Protein AF-A0A171AS94-F1 (afdb_monomer_lite)

Foldseek 3Di:
DVVVVVVVVPDPDPVVVVCVVPPDDDPPDDQPPDFDADPVRAGAGPVRHGDDDD

Secondary structure (DSSP, 8-state):
-HHHHHHHHH----HHHHHHHHSPPPP-SPP--S-EE-TT--EE-TTSPBPPP-

pLDDT: mean 85.91, std 6.44, range [68.81, 93.62]

Sequence (54 aa):
LDALGEEIALDDDTSYLDDAVTAPPAPVKEPSTTPQKNKDGVAVDEFGLPQIPA

Organism: Triatoma infestans (NCBI:txid30076)

Structure (mmCIF, N/CA/C/O backbone):
data_AF-A0A171AS94-F1
#
_entry.id   AF-A0A171AS94-F1
#
loop_
_atom_site.group_PDB
_atom_site.id
_atom_site.type_symbol
_atom_site.label_atom_id
_atom_site.label_alt_id
_atom_site.label_comp_id
_atom_site.label_asym_id
_atom_site.label_entity_id
_atom_site.label_seq_id
_atom_site.pdbx_PDB_ins_code
_atom_site.Cartn_x
_atom_site.Cartn_y
_atom_site.Cartn_z
_atom_site.occupancy
_atom_site.B_iso_or_equiv
_atom_site.auth_seq_id
_atom_site.auth_comp_id
_atom_site.auth_asym_id
_atom_site.auth_atom_id
_atom_site.pdbx_PDB_model_num
ATOM 1 N N . LEU A 1 1 ? 0.975 -9.162 -23.071 1.00 78.00 1 LEU A N 1
ATOM 2 C CA . LEU A 1 1 ? 2.098 -8.908 -22.143 1.00 78.00 1 LEU A CA 1
ATOM 3 C C . LEU A 1 1 ? 3.355 -8.553 -22.919 1.00 78.00 1 LEU A C 1
ATOM 5 O O . LEU A 1 1 ? 4.048 -7.654 -22.485 1.00 78.00 1 LEU A O 1
ATOM 9 N N .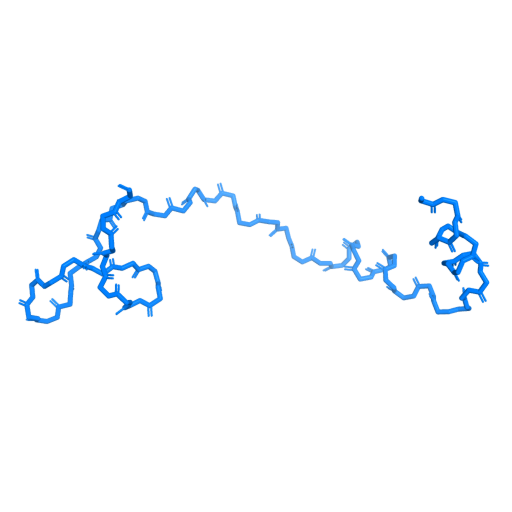 ASP A 1 2 ? 3.573 -9.155 -24.089 1.00 81.94 2 ASP A N 1
ATOM 10 C CA . ASP A 1 2 ? 4.732 -8.877 -24.954 1.00 81.94 2 ASP A CA 1
ATOM 11 C C . ASP A 1 2 ? 4.923 -7.387 -25.282 1.00 81.94 2 ASP A C 1
ATOM 13 O O . ASP A 1 2 ? 5.989 -6.852 -25.018 1.00 81.94 2 ASP A O 1
ATOM 17 N N . ALA A 1 3 ? 3.869 -6.680 -25.708 1.00 84.44 3 ALA A N 1
ATOM 18 C CA . ALA A 1 3 ? 3.948 -5.237 -25.979 1.00 84.44 3 ALA A CA 1
ATOM 19 C C . ALA A 1 3 ? 4.340 -4.383 -24.749 1.00 84.44 3 ALA A C 1
ATOM 21 O O . ALA A 1 3 ? 5.024 -3.379 -24.895 1.00 84.44 3 ALA A O 1
ATOM 22 N N . LEU A 1 4 ? 3.936 -4.795 -23.540 1.00 84.88 4 LEU A N 1
ATOM 23 C CA . LEU A 1 4 ? 4.333 -4.139 -22.284 1.00 84.88 4 LEU A CA 1
ATOM 24 C C . LEU A 1 4 ? 5.783 -4.479 -21.905 1.00 84.88 4 LEU A C 1
ATOM 26 O O . LEU A 1 4 ? 6.487 -3.653 -21.340 1.00 84.88 4 LEU A O 1
ATOM 30 N N . GLY A 1 5 ? 6.240 -5.695 -22.216 1.00 84.38 5 GLY A N 1
ATOM 31 C CA . GLY A 1 5 ? 7.629 -6.094 -21.996 1.00 84.38 5 GLY A CA 1
ATOM 32 C C . GLY A 1 5 ? 8.604 -5.332 -22.893 1.00 84.38 5 GLY A C 1
ATOM 33 O O . GLY A 1 5 ? 9.682 -4.968 -22.439 1.00 84.38 5 GLY A O 1
ATOM 34 N N . GLU A 1 6 ? 8.215 -5.055 -24.140 1.00 86.19 6 GLU A N 1
ATOM 35 C CA . GLU A 1 6 ? 8.998 -4.236 -25.074 1.00 86.19 6 GLU A CA 1
ATOM 36 C C . GLU A 1 6 ? 9.089 -2.769 -24.630 1.00 86.19 6 GLU A C 1
ATOM 38 O O . GLU A 1 6 ? 10.158 -2.174 -24.733 1.00 86.19 6 GLU A O 1
ATOM 43 N N . GLU A 1 7 ? 8.001 -2.206 -24.093 1.00 84.94 7 GLU A N 1
ATOM 44 C CA . GLU A 1 7 ? 7.972 -0.848 -23.532 1.00 84.94 7 GLU A CA 1
ATOM 45 C C . GLU A 1 7 ? 8.910 -0.715 -22.325 1.00 84.94 7 GLU A C 1
ATOM 47 O O . GLU A 1 7 ? 9.754 0.174 -22.307 1.00 84.94 7 GLU A O 1
ATOM 52 N N . ILE A 1 8 ? 8.832 -1.644 -21.367 1.00 86.62 8 ILE A N 1
ATOM 53 C CA . ILE A 1 8 ? 9.701 -1.650 -20.177 1.00 86.62 8 ILE A CA 1
ATOM 54 C C . ILE A 1 8 ? 11.172 -1.879 -20.556 1.00 86.62 8 ILE A C 1
ATOM 56 O O . ILE A 1 8 ? 12.065 -1.342 -19.911 1.00 86.62 8 ILE A O 1
ATOM 60 N N . ALA A 1 9 ? 11.445 -2.675 -21.594 1.00 85.81 9 ALA A N 1
ATOM 61 C CA . ALA A 1 9 ? 12.811 -2.934 -22.053 1.00 85.81 9 ALA A CA 1
ATOM 62 C C . ALA A 1 9 ? 13.445 -1.746 -22.794 1.00 85.81 9 ALA A C 1
ATOM 64 O O . ALA A 1 9 ? 14.670 -1.692 -22.905 1.00 85.81 9 ALA A O 1
ATOM 65 N N . LEU A 1 10 ? 12.626 -0.842 -23.337 1.00 87.44 10 LEU A N 1
ATOM 66 C CA . LEU A 1 10 ? 13.076 0.369 -24.021 1.00 87.44 10 LEU A CA 1
ATOM 67 C C . LEU A 1 10 ? 13.109 1.591 -23.089 1.00 87.44 10 LEU A C 1
ATOM 69 O O . LEU A 1 10 ? 13.566 2.652 -23.508 1.00 87.44 10 LEU A O 1
ATOM 73 N N . ASP A 1 11 ? 12.623 1.452 -21.855 1.00 86.50 11 ASP A N 1
ATOM 74 C CA . ASP A 1 11 ? 12.695 2.497 -20.842 1.00 86.50 11 ASP A CA 1
ATOM 75 C C . ASP A 1 11 ? 14.092 2.532 -20.201 1.00 86.50 11 ASP A C 1
ATOM 77 O O . ASP A 1 11 ? 14.597 1.527 -19.695 1.00 86.50 11 ASP A O 1
ATOM 81 N N . ASP A 1 12 ? 14.722 3.705 -20.231 1.00 88.62 12 ASP A N 1
ATOM 82 C CA . ASP A 1 12 ? 16.025 3.944 -19.605 1.00 88.62 12 ASP A CA 1
ATOM 83 C C . ASP A 1 12 ? 15.889 4.185 -18.088 1.00 88.62 12 ASP A C 1
ATOM 85 O O . ASP A 1 12 ? 16.877 4.097 -17.347 1.00 88.62 12 ASP A O 1
ATOM 89 N N . ASP A 1 13 ? 14.681 4.503 -17.605 1.00 89.94 13 ASP A N 1
ATOM 90 C CA . ASP A 1 13 ? 14.416 4.674 -16.181 1.00 89.94 13 ASP A CA 1
ATOM 91 C C . ASP A 1 13 ? 14.278 3.310 -15.500 1.00 89.94 13 ASP A C 1
ATOM 93 O O . ASP A 1 13 ? 13.285 2.609 -15.649 1.00 89.94 13 ASP A O 1
ATOM 97 N N . THR A 1 14 ? 15.287 2.931 -14.716 1.00 91.38 14 THR A N 1
ATOM 98 C CA . THR A 1 14 ? 15.310 1.672 -13.949 1.00 91.38 14 THR A CA 1
ATOM 99 C C . THR A 1 14 ? 15.113 1.878 -12.448 1.00 91.38 14 THR A C 1
ATOM 101 O O . THR A 1 14 ? 15.212 0.921 -11.676 1.00 91.38 14 THR A O 1
ATOM 104 N N . SER A 1 15 ? 14.790 3.104 -12.018 1.00 91.69 15 SER A N 1
ATOM 105 C CA . SER A 1 15 ? 14.640 3.461 -10.599 1.00 91.69 15 SER A CA 1
ATOM 106 C C . SER A 1 15 ? 13.578 2.629 -9.874 1.00 91.69 15 SER A C 1
ATOM 108 O O . SER A 1 15 ? 13.737 2.325 -8.695 1.00 91.69 15 SER A O 1
ATOM 110 N N . TYR A 1 16 ? 12.561 2.144 -10.593 1.00 89.31 16 TYR A N 1
ATOM 111 C CA . TYR A 1 16 ? 11.531 1.247 -10.064 1.00 89.31 16 TYR A CA 1
ATOM 112 C C . TYR A 1 16 ? 12.089 -0.052 -9.449 1.00 89.31 16 TYR A C 1
ATOM 114 O O . TYR A 1 16 ? 11.460 -0.633 -8.561 1.00 89.31 16 TYR A O 1
ATOM 122 N N . LEU A 1 17 ? 13.255 -0.533 -9.905 1.00 91.31 17 LEU A N 1
ATOM 123 C CA . LEU A 1 17 ? 13.913 -1.716 -9.339 1.00 91.31 17 LEU A CA 1
ATOM 124 C C . LEU A 1 17 ? 14.499 -1.418 -7.960 1.00 91.31 17 LEU A C 1
ATOM 126 O O . LEU A 1 17 ? 14.338 -2.216 -7.035 1.00 91.31 17 LEU A O 1
ATOM 130 N N . ASP A 1 18 ? 15.145 -0.264 -7.816 1.00 92.56 18 ASP A N 1
ATOM 131 C CA . ASP A 1 18 ? 15.697 0.191 -6.543 1.00 92.56 18 ASP A CA 1
ATOM 132 C C . ASP A 1 18 ? 14.578 0.591 -5.572 1.00 92.56 18 ASP A C 1
ATOM 134 O O . ASP A 1 18 ? 14.637 0.265 -4.383 1.00 92.56 18 ASP A O 1
ATOM 138 N N . ASP A 1 19 ? 13.508 1.209 -6.071 1.00 91.38 19 ASP A N 1
ATOM 139 C CA . ASP A 1 19 ? 12.307 1.526 -5.295 1.00 91.38 19 ASP A CA 1
ATOM 140 C C . ASP A 1 19 ? 11.651 0.257 -4.739 1.00 91.38 19 ASP A C 1
ATOM 142 O O . ASP A 1 19 ? 11.254 0.226 -3.576 1.00 91.38 19 ASP A O 1
ATOM 146 N N . ALA A 1 20 ? 11.592 -0.832 -5.513 1.00 90.31 20 ALA A N 1
ATOM 147 C CA . ALA A 1 20 ? 11.054 -2.108 -5.039 1.00 90.31 20 ALA A CA 1
ATOM 148 C C . ALA A 1 20 ? 11.902 -2.736 -3.918 1.00 90.31 20 ALA A C 1
ATOM 150 O O . ALA A 1 20 ? 11.360 -3.392 -3.027 1.00 90.31 20 ALA A O 1
ATOM 151 N N . VAL A 1 21 ? 13.223 -2.538 -3.948 1.00 91.56 21 VAL A N 1
ATOM 152 C CA . VAL A 1 21 ? 14.150 -3.034 -2.916 1.00 91.56 21 VAL A CA 1
ATOM 153 C C . VAL A 1 21 ? 14.117 -2.160 -1.664 1.00 91.56 21 VAL A C 1
ATOM 155 O O . VAL A 1 21 ? 14.221 -2.668 -0.547 1.00 91.56 21 VAL A O 1
ATOM 158 N N . THR A 1 22 ? 13.995 -0.846 -1.839 1.00 93.62 22 THR A N 1
ATOM 159 C CA . THR A 1 22 ? 13.989 0.131 -0.741 1.00 93.62 22 THR A CA 1
ATOM 160 C C . THR A 1 22 ? 12.605 0.344 -0.136 1.00 93.62 22 THR A C 1
ATOM 162 O O . THR A 1 22 ? 12.498 0.922 0.951 1.00 93.62 22 THR A O 1
ATOM 165 N N . ALA A 1 23 ? 11.555 -0.154 -0.794 1.00 92.75 23 ALA A N 1
ATOM 166 C CA . ALA A 1 23 ? 10.197 -0.114 -0.291 1.00 92.75 23 ALA A CA 1
ATOM 167 C C . ALA A 1 23 ? 10.114 -0.732 1.114 1.00 92.75 23 ALA A C 1
ATOM 169 O O . ALA A 1 23 ? 10.723 -1.771 1.397 1.00 92.75 23 ALA A O 1
ATOM 170 N N . PRO A 1 24 ? 9.334 -0.118 2.019 1.00 91.94 24 PRO A N 1
ATOM 171 C CA . PRO A 1 24 ? 9.086 -0.713 3.316 1.00 91.94 24 PRO A CA 1
ATOM 172 C C . PRO A 1 24 ? 8.406 -2.078 3.138 1.00 91.94 24 PRO A C 1
ATOM 174 O O . PRO A 1 24 ? 7.604 -2.260 2.216 1.00 91.94 24 PRO A O 1
ATOM 177 N N . PRO A 1 25 ? 8.688 -3.043 4.029 1.00 88.38 25 PRO A N 1
ATOM 178 C CA . PRO A 1 25 ? 8.044 -4.342 3.968 1.00 88.38 25 PRO A CA 1
ATOM 179 C C . PRO A 1 25 ? 6.528 -4.180 4.070 1.00 88.38 25 PRO A C 1
ATOM 181 O O . PRO A 1 25 ? 6.025 -3.304 4.783 1.00 88.38 25 PRO A O 1
ATOM 184 N N . ALA A 1 26 ? 5.803 -5.062 3.382 1.00 85.88 26 ALA A N 1
ATOM 185 C CA . ALA A 1 26 ? 4.356 -5.117 3.496 1.00 85.88 26 ALA A CA 1
ATOM 186 C C . ALA A 1 26 ? 3.941 -5.243 4.978 1.00 85.88 26 ALA A C 1
ATOM 188 O O . ALA A 1 26 ? 4.635 -5.910 5.759 1.00 85.88 26 ALA A O 1
ATOM 189 N N . PRO A 1 27 ? 2.815 -4.630 5.388 1.00 84.56 27 PRO A N 1
ATOM 190 C CA . PRO A 1 27 ? 2.301 -4.791 6.738 1.00 84.56 27 PRO A CA 1
ATOM 191 C C . PRO A 1 27 ? 2.128 -6.277 7.073 1.00 84.56 27 PRO A C 1
ATOM 193 O O . PRO A 1 27 ? 1.388 -6.992 6.406 1.00 84.56 27 PRO A O 1
ATOM 196 N N . VAL A 1 28 ? 2.817 -6.743 8.118 1.00 86.00 28 VAL A N 1
ATOM 197 C CA . VAL A 1 28 ? 2.742 -8.147 8.572 1.00 86.00 28 VAL A CA 1
ATOM 198 C C . VAL A 1 28 ? 1.424 -8.424 9.303 1.00 86.00 28 VAL A C 1
ATOM 200 O O . VAL A 1 28 ? 0.978 -9.562 9.406 1.00 86.00 28 VAL A O 1
ATOM 203 N N . LYS A 1 29 ? 0.799 -7.375 9.846 1.00 82.38 29 LYS A N 1
ATOM 204 C CA . LYS A 1 29 ? -0.472 -7.482 10.553 1.00 82.38 29 LYS A CA 1
ATOM 205 C C . LYS A 1 29 ? -1.599 -7.634 9.536 1.00 82.38 29 LYS A C 1
ATOM 207 O O . LYS A 1 29 ? -1.731 -6.795 8.649 1.00 82.38 29 LYS A O 1
ATOM 212 N N . GLU A 1 30 ? -2.427 -8.659 9.716 1.00 80.12 30 GLU A N 1
ATOM 213 C CA . GLU A 1 30 ? -3.665 -8.789 8.952 1.00 80.12 30 GLU A CA 1
ATOM 214 C C . GLU A 1 30 ? -4.527 -7.522 9.100 1.00 80.12 30 GLU A C 1
ATOM 216 O O . GLU A 1 30 ? -4.554 -6.920 10.187 1.00 80.12 30 GLU A O 1
ATOM 221 N N . PRO A 1 31 ? -5.231 -7.106 8.031 1.00 72.00 31 PRO A N 1
ATOM 222 C CA . PRO A 1 31 ? -6.214 -6.042 8.133 1.00 72.00 31 PRO A CA 1
ATOM 223 C C . PRO A 1 31 ? -7.179 -6.346 9.282 1.00 72.00 31 PRO A C 1
ATOM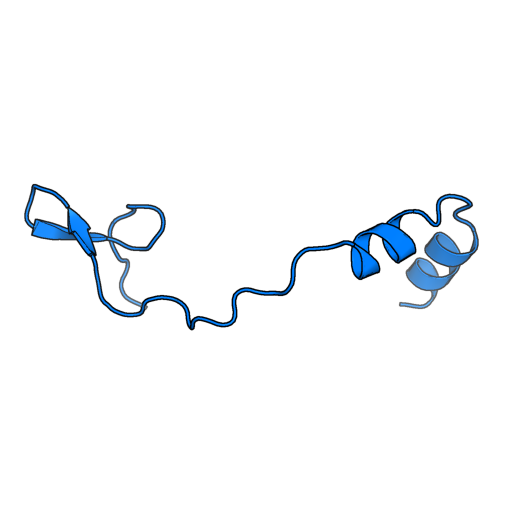 225 O O . PRO A 1 31 ? -7.585 -7.488 9.509 1.00 72.00 31 PRO A O 1
ATOM 228 N N . SER A 1 32 ? -7.491 -5.319 10.064 1.00 70.06 32 SER A N 1
ATOM 229 C CA . SER A 1 32 ? -8.323 -5.467 11.249 1.00 70.06 32 SER A CA 1
ATOM 230 C C . SER A 1 32 ? -9.762 -5.740 10.818 1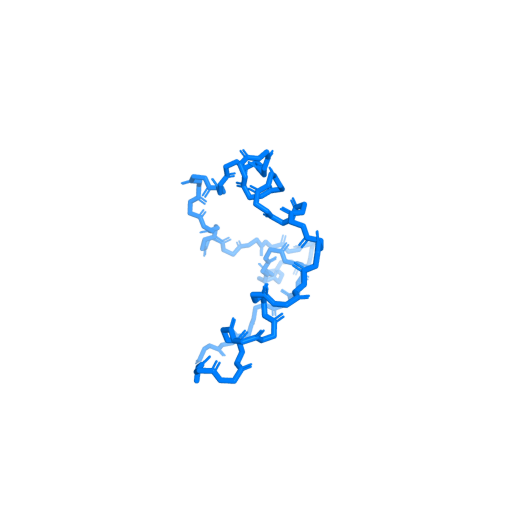.00 70.06 32 SER A C 1
ATOM 232 O O . SER A 1 32 ? -10.529 -4.818 10.582 1.00 70.06 32 SER A O 1
ATOM 234 N N . THR A 1 33 ? -10.179 -7.003 10.832 1.00 68.81 33 THR A N 1
ATOM 235 C CA . THR A 1 33 ? -11.585 -7.374 10.588 1.00 68.81 33 THR A CA 1
ATOM 236 C C . THR A 1 33 ? -12.525 -6.947 11.716 1.00 68.81 33 THR A C 1
ATOM 238 O O . THR A 1 33 ? -13.743 -7.056 11.582 1.00 68.81 33 THR A O 1
ATOM 241 N N . THR A 1 34 ? -11.987 -6.463 12.840 1.00 72.62 34 THR A N 1
ATOM 242 C CA . THR A 1 34 ? -12.790 -5.929 13.936 1.00 72.62 34 THR A CA 1
ATOM 243 C C . THR A 1 34 ? -13.396 -4.581 13.540 1.00 72.62 34 THR A C 1
ATOM 245 O O . THR A 1 34 ? -12.635 -3.625 13.371 1.00 72.62 34 THR A O 1
ATOM 248 N N . PRO A 1 35 ? -14.739 -4.470 13.442 1.00 73.56 35 PRO A N 1
ATOM 249 C CA . PRO A 1 35 ? -15.398 -3.205 13.159 1.00 73.56 35 PRO A CA 1
ATOM 250 C C . PRO A 1 35 ? -15.013 -2.183 14.219 1.00 73.56 35 PRO A C 1
AT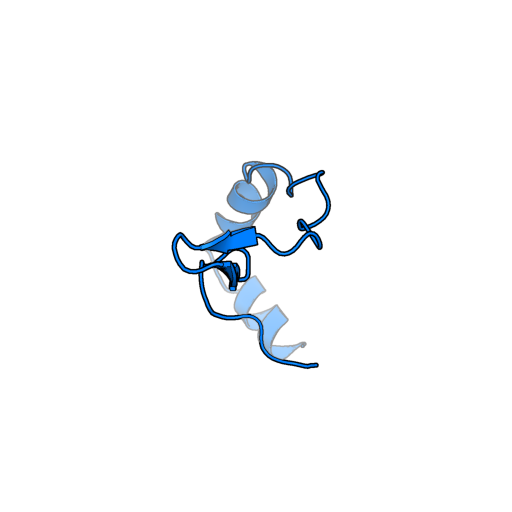OM 252 O O . PRO A 1 35 ? -15.257 -2.393 15.414 1.00 73.56 35 PRO A O 1
ATOM 255 N N . GLN A 1 36 ? -14.440 -1.064 13.790 1.00 84.38 36 GLN A N 1
ATOM 256 C CA . GLN A 1 36 ? -14.325 0.089 14.667 1.00 84.38 36 GLN A CA 1
ATOM 257 C C . GLN A 1 36 ? -15.692 0.754 14.772 1.00 84.38 36 GLN A C 1
ATOM 259 O O . GLN A 1 36 ? -16.515 0.657 13.869 1.00 84.38 36 GLN A O 1
ATOM 264 N N . LYS A 1 37 ? -15.977 1.403 15.898 1.00 90.88 37 LYS A N 1
ATOM 265 C CA . LYS A 1 37 ? -17.195 2.200 16.044 1.00 90.88 37 LYS A CA 1
ATOM 266 C C . LYS A 1 37 ? -16.827 3.665 16.121 1.00 90.88 37 LYS A C 1
ATOM 268 O O . LYS A 1 37 ? -15.936 4.034 16.884 1.00 90.88 37 LYS A O 1
ATOM 273 N N . ASN A 1 38 ? -17.528 4.494 15.354 1.00 90.31 38 ASN A N 1
ATOM 274 C CA . ASN A 1 38 ? -17.426 5.939 15.513 1.00 90.31 38 ASN A CA 1
ATOM 275 C C . ASN A 1 38 ? -18.105 6.390 16.826 1.00 90.31 38 ASN A C 1
ATOM 277 O O . ASN A 1 38 ? -18.715 5.595 17.545 1.00 90.31 38 ASN A O 1
ATOM 281 N N . LYS A 1 39 ? -18.025 7.690 17.133 1.00 92.50 39 LYS A N 1
ATOM 282 C CA . LYS A 1 39 ? -18.644 8.300 18.328 1.00 92.50 39 LYS A CA 1
ATOM 283 C C . LYS A 1 39 ? -20.160 8.064 18.447 1.00 92.50 39 LYS A C 1
ATOM 285 O O . LYS A 1 39 ? -20.703 8.146 19.542 1.00 92.50 39 LYS A O 1
ATOM 290 N N . ASP A 1 40 ? -20.820 7.775 17.327 1.00 91.56 40 ASP A N 1
ATOM 291 C CA . ASP A 1 40 ? -22.260 7.534 17.226 1.00 91.56 40 ASP A CA 1
ATOM 292 C C . ASP A 1 40 ? -22.592 6.026 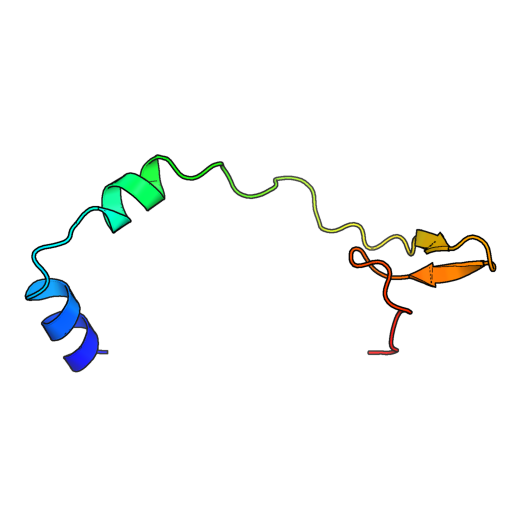17.289 1.00 91.56 40 ASP A C 1
ATOM 294 O O . ASP A 1 40 ? -23.745 5.627 17.150 1.00 91.56 40 ASP A O 1
ATOM 298 N N . GLY A 1 41 ? -21.586 5.168 17.507 1.00 90.94 41 GLY A N 1
ATOM 299 C CA . GLY A 1 41 ? -21.737 3.718 17.627 1.00 90.94 41 GLY A CA 1
ATOM 300 C C . GLY A 1 41 ? -21.864 2.969 16.296 1.00 90.94 41 GLY A C 1
ATOM 301 O O . GLY A 1 41 ? -22.100 1.758 16.317 1.00 90.94 41 GLY A O 1
ATOM 302 N N . VAL A 1 42 ? -21.699 3.653 15.160 1.00 91.25 42 VAL A N 1
ATOM 303 C CA . VAL A 1 42 ? -21.791 3.070 13.811 1.00 91.25 42 VAL A CA 1
ATOM 304 C C . VAL A 1 42 ? -20.515 2.300 13.496 1.00 91.25 42 VAL A C 1
ATOM 306 O O . VAL A 1 42 ? -19.422 2.826 13.705 1.00 91.25 42 VAL A O 1
ATOM 309 N N . ALA A 1 43 ? -20.662 1.072 12.990 1.00 90.44 43 ALA A N 1
ATOM 310 C CA . ALA A 1 43 ? -19.546 0.265 12.510 1.00 90.44 43 ALA A CA 1
ATOM 311 C C . ALA A 1 43 ? -18.897 0.931 11.288 1.00 90.44 43 ALA A C 1
ATOM 313 O O . ALA A 1 43 ? -19.567 1.187 10.285 1.00 90.44 43 ALA A O 1
ATOM 314 N N . VAL A 1 44 ? -17.604 1.211 11.394 1.00 90.50 44 VAL A N 1
ATOM 315 C CA . VAL A 1 44 ? -16.779 1.831 10.363 1.00 90.50 44 VAL A CA 1
ATOM 316 C C . VAL A 1 44 ? -15.600 0.932 10.000 1.00 90.50 44 VAL A C 1
ATOM 318 O O . VAL A 1 44 ? -15.127 0.144 10.826 1.00 90.50 44 VAL A O 1
ATOM 321 N N . ASP A 1 45 ? -15.175 1.027 8.746 1.00 87.31 45 ASP A N 1
ATOM 322 C CA . ASP A 1 45 ? -13.958 0.405 8.228 1.00 87.31 45 ASP A CA 1
ATOM 323 C C . ASP A 1 45 ? -12.696 1.205 8.609 1.00 87.31 45 ASP A C 1
ATOM 325 O O . ASP A 1 45 ? -12.754 2.202 9.336 1.00 87.31 45 ASP A O 1
ATOM 329 N N . GLU A 1 46 ? -11.536 0.768 8.123 1.00 85.19 46 GLU A N 1
ATOM 330 C CA . GLU A 1 46 ? -10.237 1.401 8.376 1.00 85.19 46 GLU A CA 1
ATOM 331 C C . GLU A 1 46 ? -10.111 2.818 7.801 1.00 85.19 46 GLU A C 1
ATOM 333 O O . GLU A 1 46 ? -9.250 3.584 8.236 1.00 85.19 46 GLU A O 1
ATOM 338 N N . PHE A 1 47 ? -10.968 3.190 6.851 1.00 86.00 47 PHE A N 1
ATOM 339 C CA . PHE A 1 47 ? -11.032 4.537 6.286 1.00 86.00 47 PHE A CA 1
ATOM 340 C C . PHE A 1 47 ? -12.007 5.438 7.058 1.00 86.00 47 PHE A C 1
ATOM 342 O O . PHE A 1 47 ? -12.133 6.625 6.748 1.00 86.00 47 PHE A O 1
ATOM 349 N N . GLY A 1 48 ? -12.688 4.901 8.076 1.00 87.69 48 GLY A N 1
ATOM 350 C CA . GLY A 1 48 ? -13.729 5.598 8.826 1.00 87.69 48 GLY A CA 1
ATOM 351 C C . GLY A 1 48 ? -15.054 5.698 8.068 1.00 87.69 48 GLY A C 1
ATOM 352 O O . GLY A 1 48 ? -15.939 6.451 8.487 1.00 87.69 48 GLY A O 1
ATOM 353 N N . LEU A 1 49 ? -15.204 4.963 6.965 1.00 89.69 49 LEU A N 1
ATOM 354 C CA . LEU A 1 49 ? -16.443 4.897 6.202 1.00 89.69 49 LEU A CA 1
ATOM 355 C C . LEU A 1 49 ? -17.390 3.884 6.853 1.00 89.69 49 LEU A C 1
ATOM 357 O O . LEU A 1 49 ? -16.936 2.889 7.418 1.00 89.69 49 LEU A O 1
ATOM 361 N N . PRO A 1 50 ? -18.715 4.104 6.802 1.00 92.12 50 PRO A N 1
ATOM 362 C CA . PRO A 1 50 ? -19.674 3.115 7.279 1.00 92.12 50 PRO A CA 1
ATOM 363 C C . PRO A 1 50 ? -19.477 1.770 6.573 1.00 92.12 50 PRO A C 1
ATOM 365 O O . PRO A 1 50 ? -19.422 1.724 5.344 1.00 92.12 50 PRO A O 1
ATOM 368 N N . GLN A 1 51 ? -19.416 0.680 7.342 1.00 87.88 51 GLN A N 1
ATOM 369 C CA . GLN A 1 51 ? -19.302 -0.660 6.768 1.00 87.8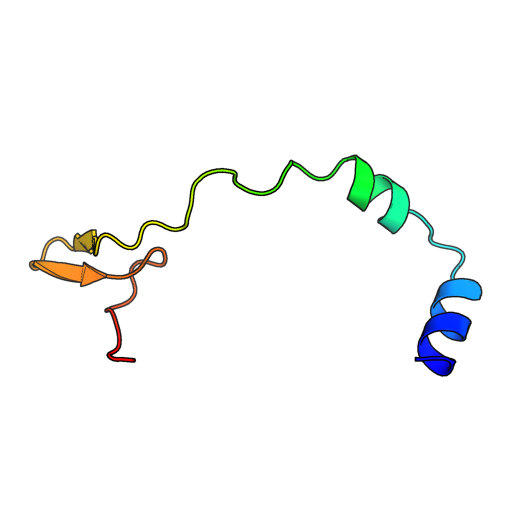8 51 GLN A CA 1
ATOM 370 C C . GLN A 1 51 ? -20.510 -0.967 5.875 1.00 87.88 51 GLN A C 1
ATOM 372 O O . GLN A 1 51 ? -21.661 -0.881 6.311 1.00 87.88 51 GLN A O 1
ATOM 377 N N . ILE A 1 52 ? -20.234 -1.350 4.630 1.00 82.94 52 ILE A N 1
ATOM 378 C CA . ILE A 1 52 ? -21.238 -1.820 3.675 1.00 82.94 52 ILE A CA 1
ATOM 379 C C . ILE A 1 52 ? -21.375 -3.348 3.762 1.00 82.94 52 ILE A C 1
ATOM 381 O O . ILE A 1 52 ? -20.366 -4.039 3.918 1.00 82.94 52 ILE A O 1
ATOM 385 N N . PRO A 1 53 ? -22.601 -3.900 3.693 1.00 75.50 53 PRO A N 1
ATOM 386 C CA . PRO A 1 53 ? -22.787 -5.344 3.608 1.00 75.50 53 PRO A CA 1
ATOM 387 C C . PRO A 1 53 ? -22.171 -5.884 2.309 1.00 75.50 53 PRO A C 1
ATOM 389 O O . PRO A 1 53 ? -22.288 -5.244 1.262 1.00 75.50 53 PRO A O 1
ATOM 392 N N . ALA A 1 54 ? -21.504 -7.037 2.419 1.00 70.44 54 ALA A N 1
ATOM 393 C CA . ALA A 1 54 ? -20.850 -7.744 1.317 1.00 70.44 54 ALA A CA 1
ATOM 394 C C . ALA A 1 54 ? -21.846 -8.443 0.380 1.00 70.44 54 ALA A C 1
ATOM 396 O O . ALA A 1 54 ? -22.900 -8.908 0.879 1.00 70.44 54 ALA A O 1
#

Radius of gyration: 20.04 Å; chains: 1; bounding box: 39×17×44 Å